Protein AF-Q1EK28-F1 (afdb_monomer_lite)

Foldseek 3Di:
DAADQDDDPVNCVQQVDDPVRGGRDHVQCPVCVPQFDFDDDVLSVVVVVVVVCLVVADWDWQCWGWTAHNVRDIDIGGDTRHDDQPPVRHD

Sequence (91 aa):
SACCSEWNAAMENVTGWARDEVIGKMLVGEIFGGCCRLKGQDAVTKFTIVLHSAIDGHEIEKFPFAFFDKQGKYVEALLTANKRTDADGRI

Structure (mmCIF, N/CA/C/O backbone):
data_AF-Q1EK28-F1
#
_entry.id   AF-Q1EK28-F1
#
loop_
_atom_site.group_PDB
_atom_site.id
_atom_site.type_symbol
_atom_site.label_atom_id
_atom_site.label_alt_id
_atom_site.label_comp_id
_atom_site.label_asym_id
_atom_site.label_entity_id
_atom_site.label_seq_id
_atom_site.pdbx_PDB_ins_code
_atom_site.Cartn_x
_atom_site.Cartn_y
_atom_site.Cartn_z
_atom_site.occupancy
_atom_site.B_iso_or_equiv
_atom_site.auth_seq_id
_atom_site.auth_comp_id
_atom_site.auth_asym_id
_atom_site.auth_atom_id
_atom_site.pdbx_PDB_model_num
ATOM 1 N N . SER A 1 1 ? -1.744 0.033 -15.345 1.00 60.72 1 SER A N 1
ATOM 2 C CA . SER A 1 1 ? -2.071 0.424 -13.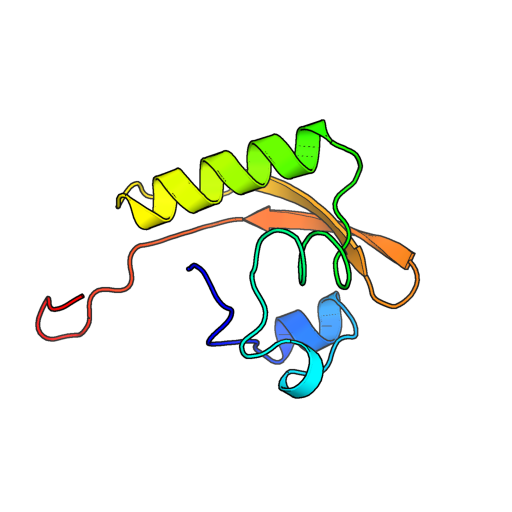957 1.00 60.72 1 SER A CA 1
ATOM 3 C C . SER A 1 1 ? -1.305 -0.478 -13.004 1.00 60.72 1 SER A C 1
ATOM 5 O O . SER A 1 1 ? -1.004 -1.608 -13.367 1.00 60.72 1 SER A O 1
ATOM 7 N N . ALA A 1 2 ? -0.954 0.012 -11.814 1.00 84.88 2 ALA A N 1
ATOM 8 C CA . ALA A 1 2 ? -0.258 -0.781 -10.801 1.00 84.88 2 ALA A CA 1
ATOM 9 C C . ALA A 1 2 ? -1.275 -1.567 -9.955 1.00 84.88 2 ALA A C 1
ATOM 11 O O . ALA A 1 2 ? -1.745 -1.088 -8.919 1.00 84.88 2 ALA A O 1
ATOM 12 N N . CYS A 1 3 ? -1.667 -2.741 -10.449 1.00 92.31 3 CYS A N 1
ATOM 13 C CA . CYS A 1 3 ? -2.582 -3.651 -9.759 1.00 92.31 3 CYS A CA 1
ATOM 14 C C . CYS A 1 3 ? -1.810 -4.691 -8.939 1.00 92.31 3 CYS A C 1
ATOM 16 O O . CYS A 1 3 ? -0.705 -5.095 -9.300 1.00 92.31 3 CYS A O 1
ATOM 18 N N . CYS A 1 4 ? -2.408 -5.147 -7.841 1.00 94.50 4 CYS A N 1
ATOM 19 C CA . CYS A 1 4 ? -1.833 -6.184 -6.997 1.00 94.50 4 CYS A CA 1
ATOM 20 C C . CYS A 1 4 ? -1.905 -7.552 -7.695 1.00 94.50 4 CYS A C 1
ATOM 22 O O . CYS A 1 4 ? -2.988 -8.089 -7.924 1.00 94.50 4 CYS A O 1
ATOM 24 N N . SER A 1 5 ? -0.747 -8.117 -8.036 1.00 93.19 5 SER A N 1
ATOM 25 C CA . SER A 1 5 ? -0.612 -9.465 -8.610 1.00 93.19 5 SER A CA 1
ATOM 26 C C . SER A 1 5 ? -0.268 -10.529 -7.564 1.00 93.19 5 SER A C 1
ATOM 28 O O . SER A 1 5 ? -0.503 -11.720 -7.779 1.00 93.19 5 SER A O 1
ATOM 30 N N . GLU A 1 6 ? 0.258 -10.109 -6.414 1.00 93.75 6 GLU A N 1
ATOM 31 C CA . GLU A 1 6 ? 0.718 -10.991 -5.351 1.00 93.75 6 GLU A CA 1
ATOM 32 C C . GLU A 1 6 ? 0.375 -10.398 -3.979 1.00 93.75 6 GLU A C 1
ATOM 34 O O . GLU A 1 6 ? 0.611 -9.219 -3.714 1.00 93.75 6 GLU A O 1
ATOM 39 N N . TRP A 1 7 ? -0.174 -11.242 -3.107 1.00 96.25 7 TRP A N 1
ATOM 40 C CA . TRP A 1 7 ? -0.459 -10.942 -1.709 1.00 96.25 7 TRP A CA 1
ATOM 41 C C . TRP A 1 7 ? -0.159 -12.204 -0.911 1.00 96.25 7 TRP A C 1
ATOM 43 O O . TRP A 1 7 ? -0.790 -13.240 -1.130 1.00 96.25 7 TRP A O 1
ATOM 53 N N . ASN A 1 8 ? 0.881 -12.156 -0.083 1.00 95.12 8 ASN A N 1
ATOM 54 C CA . ASN A 1 8 ? 1.386 -13.330 0.622 1.00 95.12 8 ASN A CA 1
ATOM 55 C C . ASN A 1 8 ? 0.739 -13.481 2.008 1.00 95.12 8 ASN A C 1
ATOM 57 O O . ASN A 1 8 ? 0.121 -12.552 2.527 1.00 95.12 8 ASN A O 1
ATOM 61 N N . ALA A 1 9 ? 0.958 -14.634 2.645 1.00 96.88 9 ALA A N 1
ATOM 62 C CA . ALA A 1 9 ? 0.415 -14.930 3.972 1.00 96.88 9 ALA A CA 1
ATOM 63 C C . ALA A 1 9 ? 0.833 -13.908 5.048 1.00 96.88 9 ALA A C 1
ATOM 65 O O . ALA A 1 9 ? 0.095 -13.661 5.997 1.00 96.88 9 ALA A O 1
ATOM 66 N N . ALA A 1 10 ? 2.010 -13.283 4.916 1.00 95.38 10 ALA A N 1
ATOM 67 C CA . ALA A 1 10 ? 2.434 -12.234 5.841 1.00 95.38 10 ALA A CA 1
ATOM 68 C C . ALA A 1 10 ? 1.541 -10.991 5.720 1.00 95.38 10 ALA A C 1
ATOM 70 O O . ALA A 1 10 ? 1.113 -10.449 6.736 1.00 95.38 10 ALA A O 1
ATOM 71 N N . MET A 1 11 ? 1.205 -10.575 4.498 1.00 95.69 11 MET A N 1
ATOM 72 C CA . MET A 1 11 ? 0.281 -9.467 4.267 1.00 95.69 11 MET A CA 1
ATOM 73 C C . MET A 1 11 ? -1.149 -9.807 4.693 1.00 95.69 11 MET A C 1
ATOM 75 O O . MET A 1 11 ? -1.813 -8.951 5.277 1.00 95.69 11 MET A O 1
ATOM 79 N N . GLU A 1 12 ? -1.613 -11.042 4.497 1.00 97.25 12 GLU A N 1
ATOM 80 C CA . GLU A 1 12 ? -2.911 -11.486 5.032 1.00 97.25 12 GLU A CA 1
ATOM 81 C C . GLU A 1 12 ? -2.951 -11.362 6.561 1.00 97.25 12 GLU A C 1
ATOM 83 O O . GLU A 1 12 ? -3.886 -10.789 7.113 1.00 97.25 12 GLU A O 1
ATOM 88 N N . ASN A 1 13 ? -1.891 -11.794 7.247 1.00 96.12 13 ASN A N 1
ATOM 89 C CA . ASN A 1 13 ? -1.793 -11.701 8.704 1.00 96.12 13 ASN A CA 1
ATOM 90 C C . ASN A 1 13 ? -1.673 -10.258 9.217 1.00 96.12 13 ASN A C 1
ATOM 92 O O . ASN A 1 13 ? -2.261 -9.919 10.241 1.00 96.12 13 ASN A O 1
ATOM 96 N N . VAL A 1 14 ? -0.903 -9.404 8.535 1.00 95.06 14 VAL A N 1
ATOM 97 C CA . VAL A 1 14 ? -0.671 -8.012 8.960 1.00 95.06 14 VAL A CA 1
ATOM 98 C C . VAL A 1 14 ? -1.890 -7.132 8.706 1.00 95.06 14 VA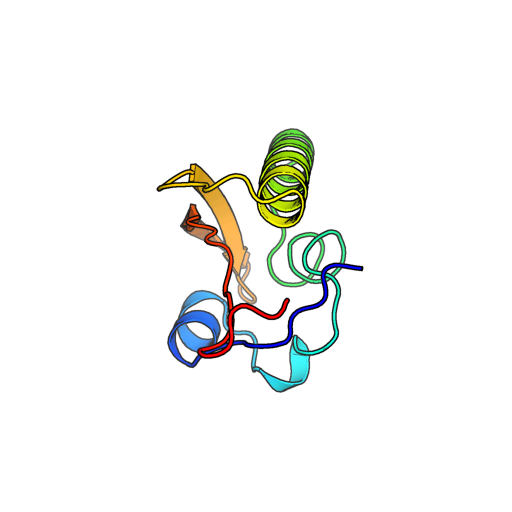L A C 1
ATOM 100 O O . VAL A 1 14 ? -2.169 -6.230 9.490 1.00 95.06 14 VAL A O 1
ATOM 103 N N . THR A 1 15 ? -2.601 -7.364 7.604 1.00 96.12 15 THR A N 1
ATOM 104 C CA . THR A 1 15 ? -3.699 -6.490 7.169 1.00 96.12 15 THR A CA 1
ATOM 105 C C . THR A 1 15 ? -5.084 -7.048 7.484 1.00 96.12 15 THR A C 1
ATOM 107 O O . THR A 1 15 ? -6.051 -6.289 7.507 1.00 96.12 15 THR A O 1
ATOM 110 N N . GLY A 1 16 ? -5.203 -8.359 7.703 1.00 97.06 16 GLY A N 1
ATOM 111 C CA . GLY A 1 16 ? -6.473 -9.065 7.867 1.00 97.06 16 GLY A CA 1
ATOM 112 C C . GLY A 1 16 ? -7.266 -9.271 6.570 1.00 97.06 16 GLY A C 1
ATOM 113 O O . GLY A 1 16 ? -8.370 -9.811 6.628 1.00 97.06 16 GLY A O 1
ATOM 114 N N . TRP A 1 17 ? -6.751 -8.835 5.416 1.00 97.38 17 TRP A N 1
ATOM 115 C CA . TRP A 1 17 ? -7.391 -9.027 4.113 1.00 97.38 17 TRP A CA 1
ATOM 116 C C . TRP A 1 17 ? -6.886 -10.293 3.441 1.00 97.38 17 TRP A C 1
ATOM 118 O O . TRP A 1 17 ? -5.673 -10.457 3.286 1.00 97.38 17 TRP A O 1
ATOM 128 N N . ALA A 1 18 ? -7.814 -11.147 3.013 1.00 97.00 18 ALA A N 1
ATOM 129 C CA . ALA A 1 18 ? -7.480 -12.350 2.268 1.00 97.00 18 ALA A CA 1
ATOM 130 C C . ALA A 1 18 ? -7.016 -11.997 0.849 1.00 97.00 18 ALA A C 1
ATOM 132 O O . ALA A 1 18 ? -7.410 -10.977 0.275 1.00 97.00 18 ALA A O 1
ATOM 133 N N . ARG A 1 19 ? -6.167 -12.846 0.266 1.00 96.81 19 ARG A N 1
ATOM 134 C CA . ARG A 1 19 ? -5.610 -12.648 -1.077 1.00 96.81 19 ARG A CA 1
ATOM 135 C C . ARG A 1 19 ? -6.695 -12.409 -2.133 1.00 96.81 19 ARG A C 1
ATOM 137 O O . ARG A 1 19 ? -6.566 -11.503 -2.952 1.00 96.81 19 ARG A O 1
ATOM 144 N N . ASP A 1 20 ? -7.757 -13.200 -2.135 1.00 96.75 20 ASP A N 1
ATOM 145 C CA . ASP A 1 20 ? -8.872 -13.082 -3.081 1.00 96.75 20 ASP A CA 1
ATOM 146 C C . ASP A 1 20 ? -9.636 -11.752 -2.958 1.00 96.75 20 ASP A C 1
ATOM 148 O O . ASP A 1 20 ? -10.204 -11.278 -3.940 1.00 96.75 20 ASP A O 1
ATOM 152 N N . GLU A 1 21 ? -9.583 -11.095 -1.796 1.00 96.00 21 GLU A N 1
ATOM 153 C CA . GLU A 1 21 ? -10.186 -9.777 -1.584 1.00 96.00 21 GLU A CA 1
ATOM 154 C C . GLU A 1 21 ? -9.346 -8.625 -2.169 1.00 96.00 21 GLU A C 1
ATOM 156 O O . GLU A 1 21 ? -9.870 -7.518 -2.323 1.00 96.00 21 GLU A O 1
ATOM 161 N N . VAL A 1 22 ? -8.059 -8.834 -2.471 1.00 97.06 22 VAL A N 1
ATOM 162 C CA . VAL A 1 22 ? -7.117 -7.759 -2.856 1.00 97.06 22 VAL A CA 1
ATOM 163 C C . VAL A 1 22 ? -6.490 -7.923 -4.236 1.00 97.06 22 VAL A C 1
ATOM 165 O O . VAL A 1 22 ? -6.139 -6.922 -4.862 1.00 97.06 22 VAL A O 1
ATOM 168 N N . ILE A 1 23 ? -6.345 -9.151 -4.735 1.00 96.88 23 ILE A N 1
ATOM 169 C CA . ILE A 1 23 ? -5.733 -9.391 -6.044 1.00 96.88 23 ILE A CA 1
ATOM 170 C C . ILE A 1 23 ? -6.542 -8.702 -7.149 1.00 96.88 23 ILE A C 1
ATOM 172 O O . ILE A 1 23 ? -7.769 -8.699 -7.149 1.00 96.88 23 ILE A O 1
ATOM 176 N N . GLY A 1 24 ? -5.834 -8.095 -8.101 1.00 94.94 24 GLY A N 1
ATOM 177 C CA . GLY A 1 24 ? -6.418 -7.359 -9.223 1.00 94.94 24 GLY A CA 1
ATOM 178 C C . GLY A 1 24 ? -6.816 -5.916 -8.900 1.00 94.94 24 GLY A C 1
ATOM 179 O O . GLY A 1 24 ? -6.935 -5.116 -9.829 1.00 94.94 24 GLY A O 1
ATOM 180 N N . LYS A 1 25 ? -6.935 -5.543 -7.619 1.00 96.50 25 LYS A N 1
ATOM 181 C CA . LYS A 1 25 ? -7.206 -4.158 -7.210 1.00 96.50 25 LYS A CA 1
ATOM 182 C C . LYS A 1 25 ? -5.980 -3.268 -7.380 1.00 96.50 25 LYS A C 1
ATOM 184 O O . LYS A 1 25 ? -4.834 -3.714 -7.270 1.00 96.50 25 LYS A O 1
ATOM 189 N N . MET A 1 26 ? -6.220 -1.987 -7.620 1.00 94.81 26 MET A N 1
ATOM 190 C CA . MET A 1 26 ? -5.186 -0.964 -7.693 1.00 94.81 26 MET A CA 1
ATOM 191 C C . MET A 1 26 ? -4.534 -0.742 -6.326 1.00 94.81 26 MET A C 1
ATOM 193 O O . MET A 1 26 ? -5.208 -0.585 -5.304 1.00 94.81 26 MET A O 1
ATOM 197 N N . LEU A 1 27 ? -3.199 -0.684 -6.313 1.00 93.38 27 LEU A N 1
ATOM 198 C CA . LEU A 1 27 ? -2.439 -0.413 -5.091 1.00 93.38 27 LEU A CA 1
ATOM 199 C C . LEU A 1 27 ? -2.813 0.953 -4.504 1.00 93.38 27 LEU A C 1
ATOM 201 O O . LEU A 1 27 ? -3.117 1.05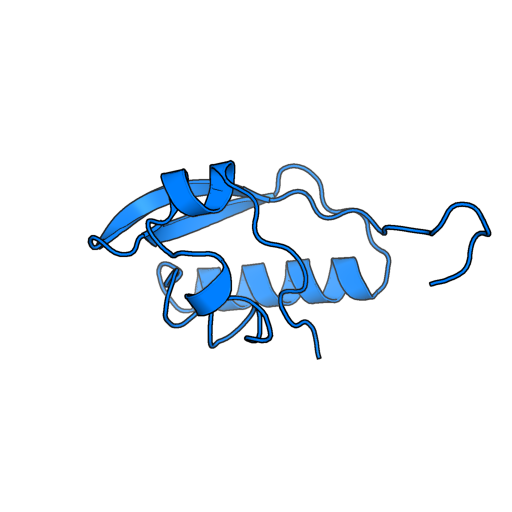8 -3.318 1.00 93.38 27 LEU A O 1
ATOM 205 N N . VAL A 1 28 ? -2.838 1.993 -5.340 1.00 92.44 28 VAL A N 1
ATOM 206 C CA . VAL A 1 28 ? -3.282 3.338 -4.954 1.00 92.44 28 VAL A CA 1
ATOM 207 C C . VAL A 1 28 ? -4.796 3.436 -5.125 1.00 92.44 28 VAL A C 1
ATOM 209 O O . VAL A 1 28 ? -5.339 3.048 -6.155 1.00 92.44 28 VAL A O 1
ATOM 212 N N . GLY A 1 29 ? -5.480 3.979 -4.119 1.00 91.12 29 GLY A N 1
ATOM 213 C CA . GLY A 1 29 ? -6.924 4.217 -4.156 1.00 91.12 29 GLY A CA 1
ATOM 214 C C . GLY A 1 29 ? -7.754 3.046 -3.631 1.00 91.12 29 GLY A C 1
ATOM 215 O O . GLY A 1 29 ? -8.494 3.233 -2.672 1.00 91.12 29 GLY A O 1
ATOM 216 N N . GLU A 1 30 ? -7.611 1.840 -4.186 1.00 95.06 30 GLU A N 1
ATOM 217 C CA . GLU A 1 30 ? -8.419 0.689 -3.744 1.00 95.06 30 GLU A CA 1
ATOM 218 C C . GLU A 1 30 ? -7.803 -0.012 -2.530 1.00 95.06 30 GLU A C 1
ATOM 220 O O . GLU A 1 30 ? -8.433 -0.094 -1.474 1.00 95.06 30 GLU A O 1
ATOM 225 N N . ILE A 1 31 ? -6.550 -0.467 -2.640 1.00 95.81 31 ILE A N 1
ATOM 226 C CA . ILE A 1 31 ? -5.863 -1.123 -1.522 1.00 95.81 31 ILE A CA 1
ATOM 227 C C . ILE A 1 31 ? -5.450 -0.067 -0.502 1.00 95.81 31 ILE A C 1
ATOM 229 O O . ILE A 1 31 ? -6.054 0.014 0.558 1.00 95.81 31 ILE A O 1
ATOM 233 N N . PHE A 1 32 ? -4.498 0.812 -0.821 1.00 94.69 32 PHE A N 1
ATOM 234 C CA . PHE A 1 32 ? -3.984 1.801 0.135 1.00 94.69 32 PHE A CA 1
ATOM 235 C C . PHE A 1 32 ? -4.836 3.082 0.263 1.00 94.69 32 PHE A C 1
ATOM 237 O O . PHE A 1 32 ? -4.445 4.046 0.921 1.00 94.69 32 PHE A O 1
ATOM 244 N N . GLY A 1 33 ? -6.032 3.101 -0.332 1.00 91.25 33 GLY A N 1
ATOM 245 C CA . GLY A 1 33 ? -7.058 4.127 -0.089 1.00 91.25 33 GLY A CA 1
ATOM 246 C C . GLY A 1 33 ? -8.353 3.587 0.532 1.00 91.25 33 GLY A C 1
ATOM 247 O O . GLY A 1 33 ? -9.076 4.357 1.162 1.00 91.25 33 GLY A O 1
ATOM 248 N N . GLY A 1 34 ? -8.613 2.279 0.419 1.00 92.56 34 GLY A N 1
ATOM 249 C CA . GLY A 1 34 ? -9.790 1.602 0.965 1.00 92.56 34 GLY A CA 1
ATOM 250 C C . GLY A 1 34 ? -9.422 0.541 2.001 1.00 92.56 34 GLY A C 1
ATOM 251 O O . GLY A 1 34 ? -9.544 0.792 3.198 1.00 92.56 34 GLY A O 1
ATOM 252 N N . CYS A 1 35 ? -8.971 -0.633 1.542 1.00 92.69 35 CYS A N 1
ATOM 253 C CA . CYS A 1 35 ? -8.671 -1.798 2.392 1.00 92.69 35 CYS A CA 1
ATOM 254 C C . CYS A 1 35 ? -7.642 -1.488 3.494 1.00 92.69 35 CYS A C 1
ATOM 256 O O . CYS A 1 35 ? -7.862 -1.779 4.667 1.00 92.69 35 CYS A O 1
ATOM 258 N N . CYS A 1 36 ? -6.527 -0.884 3.094 1.00 95.50 36 CYS A N 1
ATOM 259 C CA . CYS A 1 36 ? -5.364 -0.535 3.899 1.00 95.50 36 CYS A CA 1
ATOM 260 C C . CYS A 1 36 ? -5.207 0.990 3.928 1.00 95.50 36 CYS A C 1
ATOM 262 O O . CYS A 1 36 ? -4.227 1.539 3.422 1.00 95.50 36 CYS A O 1
ATOM 264 N N . ARG A 1 37 ? -6.212 1.707 4.437 1.00 95.19 37 ARG A N 1
ATOM 265 C CA . ARG A 1 37 ? -6.287 3.171 4.309 1.00 95.19 37 ARG A CA 1
ATOM 266 C C . ARG A 1 37 ? -5.057 3.863 4.908 1.00 95.19 37 ARG A C 1
ATOM 268 O O . ARG A 1 37 ? -4.781 3.719 6.098 1.00 95.19 37 ARG A O 1
ATOM 275 N N . LEU A 1 38 ? -4.364 4.675 4.112 1.00 94.50 38 LEU A N 1
ATOM 276 C CA . LEU A 1 38 ? -3.252 5.510 4.577 1.00 94.50 38 LEU A CA 1
ATOM 277 C C . LEU A 1 38 ? -3.733 6.671 5.465 1.00 94.50 38 LEU A C 1
ATOM 279 O O . LEU A 1 38 ? -4.852 7.178 5.328 1.00 94.50 38 LEU A O 1
ATOM 283 N N . LYS A 1 39 ? -2.876 7.123 6.388 1.00 89.19 39 LYS A N 1
ATOM 284 C CA . LYS A 1 39 ? -3.211 8.202 7.330 1.00 89.19 39 LYS A CA 1
ATOM 285 C C . LYS A 1 39 ? -3.097 9.584 6.677 1.00 89.19 39 LYS A C 1
ATOM 287 O O . LYS A 1 39 ? -2.098 10.282 6.821 1.00 89.19 39 LYS A O 1
ATOM 292 N N . GLY A 1 40 ? -4.176 9.994 6.018 1.00 88.06 40 GLY A N 1
ATOM 293 C CA . GLY A 1 40 ? -4.338 11.338 5.465 1.00 88.06 40 GLY A CA 1
ATOM 294 C C . GLY A 1 40 ? -3.735 11.518 4.072 1.00 88.06 40 GLY A C 1
ATOM 295 O O . GLY A 1 40 ? -3.045 10.648 3.543 1.00 88.06 40 GLY A O 1
ATOM 296 N N . GLN A 1 41 ? -4.020 12.676 3.475 1.00 88.19 41 GLN A N 1
ATOM 297 C CA . GLN A 1 41 ? -3.701 12.947 2.072 1.00 88.19 41 GLN A CA 1
ATOM 298 C C . GLN A 1 41 ? -2.193 12.965 1.790 1.00 88.19 41 GLN A C 1
ATOM 300 O O . GLN A 1 41 ? -1.763 12.500 0.741 1.00 88.19 41 GLN A O 1
ATOM 305 N N . ASP A 1 42 ? -1.387 13.456 2.733 1.00 91.31 42 ASP A N 1
ATOM 306 C CA . ASP A 1 42 ? 0.074 13.504 2.600 1.00 91.31 42 ASP A CA 1
ATOM 307 C C . ASP A 1 42 ? 0.688 12.101 2.447 1.00 91.31 42 ASP A C 1
ATOM 309 O O . ASP A 1 42 ? 1.516 11.876 1.564 1.00 91.31 42 ASP A O 1
ATOM 313 N N . ALA A 1 43 ? 0.219 11.128 3.236 1.00 91.94 43 ALA A N 1
ATOM 314 C CA . ALA A 1 43 ? 0.667 9.742 3.136 1.00 91.94 43 ALA A CA 1
ATOM 315 C C . ALA A 1 43 ? 0.291 9.117 1.783 1.00 91.94 43 ALA A C 1
ATOM 317 O O . ALA A 1 43 ? 1.113 8.432 1.176 1.00 91.94 43 ALA A O 1
ATOM 318 N N . VAL A 1 44 ? -0.917 9.399 1.279 1.00 91.25 44 VAL A N 1
ATOM 319 C CA . VAL A 1 44 ? -1.369 8.942 -0.047 1.00 91.25 44 VAL A CA 1
ATOM 320 C C . VAL A 1 44 ? -0.492 9.523 -1.153 1.00 91.25 44 VAL A C 1
ATOM 322 O O . VAL A 1 44 ? -0.030 8.782 -2.021 1.00 91.25 44 VAL A O 1
ATOM 325 N N . THR A 1 45 ? -0.219 10.828 -1.113 1.00 92.31 45 THR A N 1
ATOM 326 C CA . THR A 1 45 ? 0.633 11.500 -2.100 1.00 92.31 45 THR A CA 1
ATOM 327 C C . THR A 1 45 ? 2.042 10.913 -2.098 1.00 92.31 45 THR A C 1
ATOM 329 O O . THR A 1 45 ? 2.542 10.523 -3.151 1.00 92.31 45 THR A O 1
ATOM 332 N N . LYS A 1 46 ? 2.663 10.775 -0.921 1.00 91.94 46 LYS A N 1
ATOM 333 C CA . LYS A 1 46 ? 4.006 10.194 -0.789 1.00 91.94 46 LYS A CA 1
ATOM 334 C C . LYS A 1 46 ? 4.067 8.753 -1.290 1.00 91.94 46 LYS A C 1
ATOM 336 O O . LYS A 1 46 ? 4.953 8.428 -2.072 1.00 91.94 46 LYS A O 1
ATOM 341 N N . PHE A 1 47 ? 3.107 7.913 -0.901 1.00 92.69 47 PHE A N 1
ATOM 342 C CA . PHE A 1 47 ? 3.025 6.530 -1.374 1.00 92.69 47 PHE A CA 1
ATOM 343 C C . PHE A 1 47 ? 2.856 6.456 -2.899 1.00 92.69 47 PHE A C 1
ATOM 345 O O . PHE A 1 47 ? 3.512 5.650 -3.550 1.00 92.69 47 PHE A O 1
ATOM 352 N N . THR A 1 48 ? 2.034 7.334 -3.479 1.00 91.88 48 THR A N 1
ATOM 353 C CA . THR A 1 48 ? 1.824 7.403 -4.935 1.00 91.88 48 THR A CA 1
ATOM 354 C C . THR A 1 48 ? 3.107 7.786 -5.670 1.00 91.88 48 THR A C 1
ATOM 356 O O . THR A 1 48 ? 3.452 7.145 -6.658 1.00 91.88 48 THR A O 1
ATOM 359 N N . ILE A 1 49 ? 3.837 8.792 -5.174 1.00 91.94 49 ILE A N 1
ATOM 360 C CA . ILE A 1 49 ? 5.129 9.203 -5.742 1.00 91.94 49 ILE A CA 1
ATOM 361 C C . ILE A 1 49 ? 6.115 8.039 -5.692 1.00 91.94 49 ILE A C 1
ATOM 363 O O . ILE A 1 49 ? 6.682 7.682 -6.718 1.00 91.94 49 ILE A O 1
ATOM 367 N N . VAL A 1 50 ? 6.268 7.411 -4.523 1.00 91.81 50 VAL A N 1
ATOM 368 C CA . VAL A 1 50 ? 7.178 6.275 -4.326 1.00 91.81 50 VAL A CA 1
ATOM 369 C C . VAL A 1 50 ? 6.840 5.120 -5.268 1.00 91.81 50 VAL A C 1
ATOM 371 O O . VAL A 1 50 ? 7.733 4.558 -5.900 1.00 91.81 50 VAL A O 1
ATOM 374 N N . LEU A 1 51 ? 5.554 4.790 -5.408 1.00 90.62 51 LEU A N 1
ATOM 375 C CA . LEU A 1 51 ? 5.105 3.733 -6.305 1.00 90.62 51 LEU A CA 1
ATOM 376 C C . LEU A 1 51 ? 5.402 4.066 -7.773 1.00 90.62 51 LEU A C 1
ATOM 378 O O . LEU A 1 51 ? 5.882 3.201 -8.500 1.00 90.62 51 LEU A O 1
ATOM 382 N N . HIS A 1 52 ? 5.142 5.299 -8.212 1.00 90.25 52 HIS A N 1
ATOM 383 C CA . HIS A 1 52 ? 5.453 5.725 -9.578 1.00 90.25 52 HIS A CA 1
ATOM 384 C C . HIS A 1 52 ? 6.961 5.724 -9.845 1.00 90.25 52 HIS A C 1
ATOM 386 O O . HIS A 1 52 ? 7.384 5.178 -10.858 1.00 90.25 52 HIS A O 1
ATOM 392 N N . SER A 1 53 ? 7.780 6.219 -8.913 1.00 90.06 53 SER A N 1
ATOM 393 C CA . SER A 1 53 ? 9.241 6.150 -9.030 1.00 90.06 53 SER A CA 1
ATOM 394 C C . SER A 1 53 ? 9.736 4.709 -9.172 1.00 90.06 53 SER A C 1
ATOM 396 O O . SER A 1 53 ? 10.595 4.448 -10.014 1.00 90.06 53 SER A O 1
ATOM 398 N N . ALA A 1 54 ? 9.159 3.772 -8.409 1.00 88.69 54 ALA A N 1
ATOM 399 C CA . ALA A 1 54 ? 9.485 2.351 -8.507 1.00 88.69 54 ALA A CA 1
ATOM 400 C C . ALA A 1 54 ? 9.101 1.729 -9.857 1.00 88.69 54 ALA A C 1
ATOM 402 O O . ALA A 1 54 ? 9.862 0.941 -10.417 1.00 88.69 54 ALA A O 1
ATOM 403 N N . ILE A 1 55 ? 7.943 2.107 -10.406 1.00 85.69 55 ILE A N 1
ATOM 404 C CA . ILE A 1 55 ? 7.493 1.674 -11.739 1.00 85.69 55 ILE A CA 1
ATOM 405 C C . ILE A 1 55 ? 8.416 2.219 -12.833 1.00 85.69 55 ILE A C 1
ATOM 407 O O . ILE A 1 55 ? 8.753 1.487 -13.762 1.00 85.69 55 ILE A O 1
ATOM 411 N N . ASP A 1 56 ? 8.889 3.455 -12.679 1.00 88.00 56 ASP A N 1
ATOM 412 C CA . ASP A 1 56 ? 9.865 4.081 -13.578 1.00 88.00 56 ASP A CA 1
ATOM 413 C C . ASP A 1 56 ? 11.279 3.478 -13.443 1.00 88.00 56 ASP A C 1
ATOM 415 O O . ASP A 1 56 ? 12.206 3.881 -14.145 1.00 88.00 56 ASP A O 1
ATOM 419 N N . GLY A 1 57 ? 11.455 2.484 -12.566 1.00 84.75 57 GLY A N 1
ATOM 420 C CA . GLY A 1 57 ? 12.685 1.711 -12.416 1.00 84.75 57 GLY A CA 1
ATOM 421 C C . GLY A 1 57 ? 13.627 2.204 -11.321 1.00 84.75 57 GLY A C 1
ATOM 422 O O . GLY A 1 57 ? 14.750 1.713 -11.249 1.00 84.75 57 GLY A O 1
ATOM 423 N N . HIS A 1 58 ? 13.197 3.139 -10.470 1.00 87.12 58 HIS A N 1
ATOM 424 C CA . HIS A 1 58 ? 13.986 3.561 -9.315 1.00 87.12 58 HIS A CA 1
ATOM 425 C C . HIS A 1 58 ? 13.826 2.564 -8.168 1.00 87.12 58 HIS A C 1
ATOM 427 O O . HIS A 1 58 ? 12.714 2.198 -7.796 1.00 87.12 58 HIS A O 1
ATOM 433 N N . GLU A 1 59 ? 14.931 2.150 -7.562 1.00 88.06 59 GLU A N 1
ATOM 434 C CA . GLU A 1 59 ? 14.873 1.332 -6.354 1.00 88.06 59 GLU A CA 1
ATOM 435 C C . GLU A 1 59 ? 14.471 2.192 -5.155 1.00 88.06 59 GLU A C 1
ATOM 437 O O . GLU A 1 59 ? 14.980 3.296 -4.948 1.00 88.06 59 GLU A O 1
ATOM 442 N N . ILE A 1 60 ? 13.533 1.679 -4.364 1.00 90.38 60 ILE A N 1
ATOM 443 C CA . ILE A 1 60 ? 13.076 2.308 -3.130 1.00 90.38 60 ILE A CA 1
ATOM 444 C C . ILE A 1 60 ? 13.460 1.390 -1.985 1.00 90.38 60 ILE A C 1
ATOM 446 O O . ILE A 1 60 ? 12.990 0.255 -1.920 1.00 90.38 60 ILE A O 1
ATOM 450 N N . GLU A 1 61 ? 14.232 1.901 -1.035 1.00 89.62 61 GLU A N 1
ATOM 451 C CA . GLU A 1 61 ? 14.613 1.151 0.155 1.00 89.62 61 GLU A CA 1
ATOM 452 C C . GLU A 1 61 ? 14.031 1.766 1.422 1.00 89.62 61 GLU A C 1
ATOM 454 O O . GLU A 1 61 ? 14.218 2.950 1.702 1.00 89.62 61 GLU A O 1
ATOM 459 N N . LYS A 1 62 ? 13.374 0.925 2.230 1.00 90.75 62 LYS A N 1
ATOM 460 C CA . LYS A 1 62 ? 12.972 1.232 3.612 1.00 90.75 62 LYS A CA 1
ATOM 461 C C . LYS A 1 62 ? 12.213 2.557 3.760 1.00 90.75 62 LYS A C 1
ATOM 463 O O . LYS A 1 62 ? 12.381 3.262 4.755 1.00 90.75 62 LYS A O 1
ATOM 468 N N . PHE A 1 63 ? 11.359 2.890 2.798 1.00 91.88 63 PHE A N 1
ATOM 469 C CA . PHE A 1 63 ? 10.518 4.075 2.874 1.00 91.88 63 PHE A CA 1
ATOM 470 C C . PHE A 1 63 ? 9.477 3.897 3.995 1.00 91.88 63 PHE A C 1
ATOM 472 O O . PHE A 1 63 ? 8.669 2.967 3.927 1.00 91.88 63 PHE A O 1
ATOM 479 N N . PRO A 1 64 ? 9.465 4.744 5.037 1.00 91.25 64 PRO A N 1
ATOM 480 C CA . PRO A 1 64 ? 8.515 4.602 6.130 1.00 91.25 64 PRO A CA 1
ATOM 481 C C . PRO A 1 64 ? 7.108 5.000 5.685 1.00 91.25 64 PRO A C 1
ATOM 483 O O . PRO A 1 64 ? 6.888 6.091 5.157 1.00 91.25 64 PRO A O 1
ATOM 486 N N . PHE A 1 65 ? 6.136 4.130 5.942 1.00 93.00 65 PHE A N 1
ATOM 487 C CA . PHE A 1 65 ? 4.726 4.409 5.698 1.00 93.00 65 PHE A CA 1
ATOM 488 C C . PHE A 1 65 ? 3.843 3.710 6.731 1.00 93.00 65 PHE A C 1
ATOM 490 O O . PHE A 1 65 ? 4.287 2.830 7.467 1.00 93.00 65 PHE A O 1
ATOM 497 N N . ALA A 1 66 ? 2.583 4.124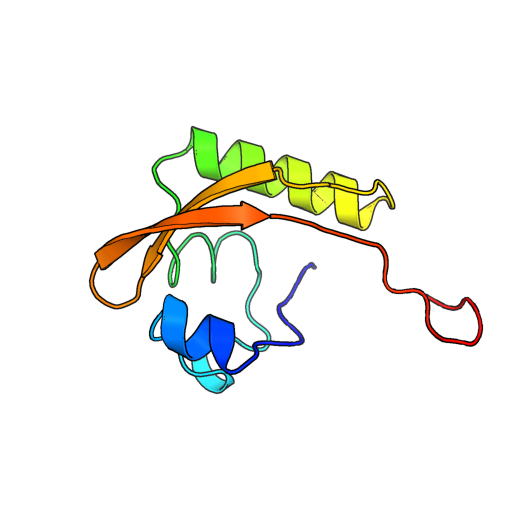 6.812 1.00 94.31 66 ALA A N 1
ATOM 498 C CA . ALA A 1 66 ? 1.647 3.549 7.763 1.00 94.31 66 ALA A CA 1
ATOM 499 C C . ALA A 1 66 ? 0.216 3.569 7.235 1.00 94.31 66 ALA A C 1
ATOM 501 O O . ALA A 1 66 ? -0.199 4.512 6.552 1.00 94.31 66 ALA A O 1
ATOM 502 N N . PHE A 1 67 ? -0.542 2.538 7.589 1.00 96.38 67 PHE A N 1
ATOM 503 C CA . PHE A 1 67 ? -1.919 2.331 7.155 1.00 96.38 67 PHE A CA 1
ATOM 504 C C . PHE A 1 67 ? -2.773 1.729 8.275 1.00 96.38 67 PHE A C 1
ATOM 506 O O . PHE A 1 67 ? -2.262 1.292 9.305 1.00 96.38 67 PHE A O 1
ATOM 513 N N . PHE A 1 68 ? -4.088 1.728 8.078 1.00 96.81 68 PHE A N 1
ATOM 514 C CA . PHE A 1 68 ? -5.034 1.021 8.937 1.00 96.81 68 PHE A CA 1
ATOM 515 C C . PHE A 1 68 ? -5.356 -0.353 8.354 1.00 96.81 68 PHE A C 1
ATOM 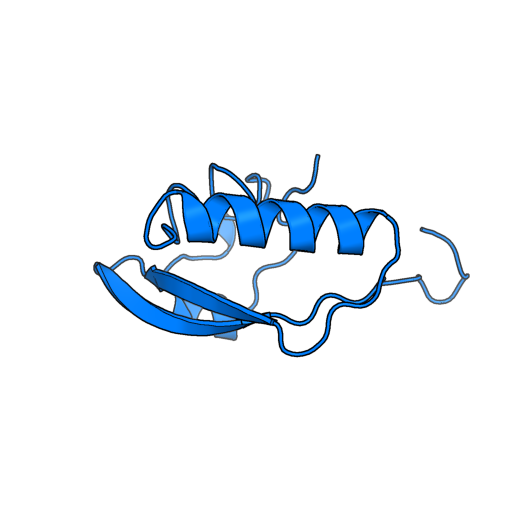517 O O . PHE A 1 68 ? -5.646 -0.446 7.164 1.00 96.81 68 PHE A O 1
ATOM 524 N N . ASP A 1 69 ? -5.301 -1.398 9.175 1.00 96.50 69 ASP A N 1
ATOM 525 C CA . ASP A 1 69 ? -5.699 -2.752 8.779 1.00 96.50 69 ASP A CA 1
ATOM 526 C C . ASP A 1 69 ? -7.235 -2.914 8.700 1.00 96.50 69 ASP A C 1
ATOM 528 O O . ASP A 1 69 ? -7.994 -1.975 8.966 1.00 96.50 69 ASP A O 1
ATOM 532 N N . LYS A 1 70 ? -7.713 -4.121 8.365 1.00 96.38 70 LYS A N 1
ATOM 533 C CA . LYS A 1 70 ? -9.148 -4.458 8.276 1.00 96.38 70 LYS A CA 1
ATOM 534 C C . LYS A 1 70 ? -9.920 -4.196 9.578 1.00 96.38 70 LYS A C 1
ATOM 536 O O . LYS A 1 70 ? -11.124 -3.964 9.534 1.00 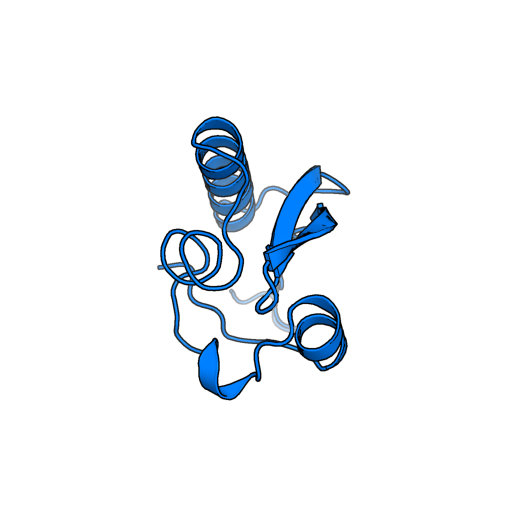96.38 70 LYS A O 1
ATOM 541 N N . GLN A 1 71 ? -9.245 -4.222 10.727 1.00 95.62 71 GLN A N 1
ATOM 542 C CA . GLN A 1 71 ? -9.822 -3.977 12.054 1.00 95.62 71 GLN A CA 1
ATOM 543 C C . GLN A 1 71 ? -9.697 -2.505 12.486 1.00 95.62 71 GLN A C 1
ATOM 545 O O . GLN A 1 71 ? -10.152 -2.136 13.568 1.00 95.62 71 GLN A O 1
ATOM 550 N N . GLY A 1 72 ? -9.090 -1.649 11.659 1.00 94.81 72 GLY A N 1
ATOM 551 C CA . GLY A 1 72 ? -8.834 -0.248 11.977 1.00 94.81 72 GLY A CA 1
ATOM 552 C C . GLY A 1 72 ? -7.634 -0.032 12.902 1.00 94.81 72 GLY A C 1
ATOM 553 O O . GLY A 1 72 ? -7.462 1.071 13.425 1.00 94.81 72 GLY A O 1
ATOM 554 N N . LYS A 1 73 ? -6.788 -1.045 13.111 1.00 96.19 73 LYS A N 1
ATOM 555 C CA . LYS A 1 73 ? -5.540 -0.903 13.863 1.00 96.19 73 LYS A CA 1
ATOM 556 C C . LYS A 1 73 ? -4.502 -0.189 13.004 1.00 96.19 73 LYS A C 1
ATOM 558 O O . LYS A 1 73 ? -4.357 -0.465 11.817 1.00 96.19 73 LYS A O 1
ATOM 563 N N . TYR A 1 74 ? -3.762 0.724 13.625 1.00 95.56 74 TYR A N 1
ATOM 564 C CA . TYR A 1 74 ? -2.664 1.428 12.974 1.00 95.56 74 TYR A CA 1
ATOM 565 C C . TYR A 1 74 ? -1.431 0.523 12.854 1.00 95.56 74 TYR A C 1
ATOM 567 O O . TYR A 1 74 ? -0.973 -0.042 13.850 1.00 95.56 74 TYR A O 1
ATOM 575 N N . VAL A 1 75 ? -0.908 0.398 11.636 1.00 95.50 75 VAL A N 1
ATOM 576 C CA . VAL A 1 75 ? 0.257 -0.419 11.289 1.00 95.50 75 VAL A CA 1
ATOM 577 C C . VAL A 1 75 ? 1.323 0.482 10.685 1.00 95.50 75 VAL A C 1
ATOM 579 O O . VAL A 1 75 ? 1.077 1.157 9.687 1.00 95.50 75 VAL A O 1
ATOM 582 N N . GLU A 1 76 ? 2.512 0.470 11.279 1.00 94.69 76 GLU A N 1
ATOM 583 C CA . GLU A 1 76 ? 3.704 1.130 10.748 1.00 94.69 76 GLU A CA 1
ATOM 584 C C . GLU A 1 76 ? 4.575 0.100 10.031 1.00 94.69 76 GLU A C 1
ATOM 586 O O . GLU A 1 76 ? 4.789 -1.005 10.533 1.00 94.69 76 GLU A O 1
ATOM 591 N N . ALA A 1 77 ? 5.062 0.451 8.846 1.00 92.31 77 ALA A N 1
ATOM 592 C CA . ALA A 1 77 ? 5.808 -0.451 7.989 1.00 92.31 77 ALA A CA 1
ATOM 593 C C . ALA A 1 77 ? 6.898 0.288 7.202 1.00 92.31 77 ALA A C 1
ATOM 595 O O . ALA A 1 77 ? 6.887 1.510 7.040 1.00 92.31 77 ALA A O 1
ATOM 596 N N . LEU A 1 78 ? 7.850 -0.490 6.694 1.00 94.12 78 LEU A N 1
ATOM 597 C CA . LEU A 1 78 ? 8.872 -0.025 5.766 1.00 94.12 78 LEU A CA 1
ATOM 598 C C . LEU A 1 78 ? 8.574 -0.620 4.393 1.00 94.12 78 LEU A C 1
ATOM 600 O O . LEU A 1 78 ? 8.488 -1.839 4.244 1.00 94.12 78 LEU A O 1
ATOM 604 N N . LEU A 1 79 ? 8.404 0.245 3.401 1.00 91.81 79 LEU A N 1
ATOM 605 C CA . LEU A 1 79 ? 8.195 -0.126 2.013 1.00 91.81 79 LEU A CA 1
ATOM 606 C C . LEU A 1 79 ? 9.542 -0.203 1.301 1.00 91.81 79 LEU A C 1
ATOM 608 O O . LEU A 1 79 ? 10.284 0.777 1.240 1.00 91.81 79 LEU A O 1
ATOM 612 N N . THR A 1 80 ? 9.814 -1.361 0.715 1.00 91.00 80 THR A N 1
ATOM 613 C CA . THR A 1 80 ? 10.900 -1.542 -0.244 1.00 91.00 80 THR A CA 1
ATOM 614 C C . THR A 1 80 ? 10.278 -1.938 -1.575 1.00 91.00 80 THR A C 1
ATOM 616 O O . THR A 1 80 ? 9.444 -2.845 -1.619 1.00 91.00 80 THR A O 1
ATOM 619 N N . ALA A 1 81 ? 10.670 -1.262 -2.650 1.00 89.00 81 ALA A N 1
ATOM 620 C CA . ALA A 1 81 ? 10.216 -1.555 -3.999 1.00 89.00 81 ALA A CA 1
ATOM 621 C C . ALA A 1 81 ? 11.433 -1.743 -4.904 1.00 89.00 81 ALA A C 1
ATOM 623 O O . ALA A 1 81 ? 12.240 -0.834 -5.071 1.00 89.00 81 ALA A O 1
ATOM 624 N N . ASN A 1 82 ? 11.541 -2.940 -5.477 1.00 84.81 82 ASN A N 1
ATOM 625 C CA . ASN A 1 82 ? 12.615 -3.321 -6.385 1.00 84.81 82 ASN A CA 1
ATOM 626 C C . ASN A 1 82 ? 12.002 -3.751 -7.713 1.00 84.81 82 ASN A C 1
ATOM 628 O O . ASN A 1 82 ? 10.944 -4.391 -7.737 1.00 84.81 82 ASN A O 1
ATOM 632 N N . LYS A 1 83 ? 12.688 -3.456 -8.816 1.00 79.62 83 LYS A N 1
ATOM 633 C CA . LYS A 1 83 ? 12.287 -3.959 -10.126 1.00 79.62 83 LYS A CA 1
ATOM 634 C C . LYS A 1 83 ? 12.483 -5.475 -10.159 1.00 79.62 83 LYS A C 1
ATOM 636 O O . LYS A 1 83 ? 13.595 -5.970 -10.006 1.00 79.62 83 LYS A O 1
ATOM 641 N N . ARG A 1 84 ? 11.402 -6.223 -10.382 1.00 71.19 84 ARG A N 1
ATOM 642 C CA . ARG A 1 84 ? 11.490 -7.652 -10.699 1.00 71.19 84 ARG A CA 1
ATOM 643 C C . ARG A 1 84 ? 11.747 -7.769 -12.203 1.00 71.19 84 ARG A C 1
ATOM 645 O O . ARG A 1 84 ? 10.824 -7.615 -12.989 1.00 71.19 84 ARG A O 1
ATOM 652 N N . THR A 1 85 ? 12.996 -7.982 -12.597 1.00 59.75 85 THR A N 1
ATOM 653 C CA . THR A 1 85 ? 13.338 -8.529 -13.921 1.00 59.75 85 THR A CA 1
ATOM 654 C C . THR A 1 85 ? 13.210 -10.044 -13.853 1.00 59.75 85 THR A C 1
ATOM 656 O O . THR A 1 85 ? 13.654 -10.648 -12.873 1.00 59.75 85 THR A O 1
ATOM 659 N N . ASP A 1 86 ? 12.577 -10.662 -14.850 1.00 57.75 86 ASP A N 1
ATOM 660 C CA . ASP A 1 86 ? 12.613 -12.118 -14.972 1.00 57.75 86 ASP A CA 1
ATOM 661 C C . ASP A 1 86 ? 14.059 -12.618 -15.201 1.00 57.75 86 ASP A C 1
ATOM 663 O O . ASP A 1 86 ? 14.993 -11.833 -15.401 1.00 57.75 86 ASP A O 1
ATOM 667 N N . ALA A 1 87 ? 14.267 -13.937 -15.146 1.00 51.75 87 ALA A N 1
ATOM 668 C CA . ALA A 1 87 ? 15.583 -14.548 -15.366 1.00 51.75 87 ALA A CA 1
ATOM 669 C C . ALA A 1 87 ? 16.146 -14.320 -16.790 1.00 51.75 87 ALA A C 1
ATOM 671 O O . ALA A 1 87 ? 17.321 -14.591 -17.024 1.00 51.75 87 ALA A O 1
ATOM 672 N N . ASP A 1 88 ? 15.329 -13.802 -17.713 1.00 57.34 88 ASP A N 1
ATOM 673 C CA . ASP A 1 88 ? 15.652 -13.501 -19.112 1.00 57.34 88 ASP A CA 1
ATOM 674 C C . ASP A 1 88 ? 15.865 -11.986 -19.357 1.00 57.34 88 ASP A C 1
ATOM 676 O O . ASP A 1 88 ? 16.115 -11.555 -20.484 1.00 57.34 88 ASP A O 1
ATOM 680 N N . GLY A 1 89 ? 15.774 -11.150 -18.314 1.00 48.59 89 GLY A N 1
ATOM 681 C CA . GLY A 1 89 ? 15.904 -9.693 -18.410 1.00 48.59 89 GLY A CA 1
ATOM 682 C C . GLY A 1 89 ? 14.725 -8.992 -19.094 1.00 48.59 89 GLY A C 1
ATOM 683 O O . GLY A 1 89 ? 14.836 -7.811 -19.437 1.00 48.59 89 GLY A O 1
ATOM 684 N N . ARG A 1 90 ? 13.599 -9.681 -19.297 1.00 45.56 90 ARG A N 1
ATOM 685 C CA . ARG A 1 90 ? 12.363 -9.088 -19.805 1.00 45.56 90 ARG A CA 1
ATOM 686 C C . ARG A 1 90 ? 11.501 -8.584 -18.643 1.00 45.56 90 ARG A C 1
ATOM 688 O O . ARG A 1 90 ? 11.542 -9.092 -17.521 1.00 45.56 90 ARG A O 1
ATOM 695 N N . ILE A 1 91 ? 10.814 -7.479 -18.924 1.00 54.56 91 ILE A N 1
ATOM 696 C CA . ILE A 1 91 ? 9.900 -6.770 -18.018 1.00 54.56 91 ILE A CA 1
ATOM 697 C C . ILE A 1 91 ? 8.483 -7.222 -18.347 1.00 54.56 91 ILE A C 1
ATOM 699 O O . ILE A 1 91 ? 8.179 -7.264 -19.563 1.00 54.56 91 ILE A O 1
#

pLDDT: mean 89.27, std 11.63, range [45.56, 97.38]

InterPro domains:
  IPR000014 PAS domain [PS50112] (1-32)
  IPR000014 PAS domain [cd00130] (4-91)
  IPR013767 PAS fold [PF00989] (2-91)
  IPR035965 PAS domain superfamily [SSF55785] (4-91)

Organism: Picea abies (NCBI:txid3329)

Radius of gyration: 13.24 Å; chains: 1; bounding box: 26×28×34 Å

Secondary structure (DSSP, 8-state):
--B-----HHHHHHH---HHHHTTSBIIIIIIIIIT-BSHHHHHHHHHHHHHHHHTT--EEEEEEEEE-TT--EEEEEEEE-----TTS--